Protein AF-T0ZXB7-F1 (afdb_monomer_lite)

pLDDT: mean 92.81, std 9.89, range [49.56, 98.31]

Radius of gyration: 13.28 Å; chains: 1; bounding box: 31×20×37 Å

InterPro domains:
  IPR013830 SGNH hydrolase-type esterase domain [PF13472] (9-84)
  IPR036514 SGNH hydrolase superfamily [G3DSA:3.40.50.1110] (1-85)

Organism: NCBI:txid410659

Sequence (85 aa):
MAWRVCQNLLARDKPALVIIELGANDGLRGLPLSEIERNLQRMIVRSRETGAKVLLLGIELPVNYGAQYRAGLQAIYARLARRYR

Foldseek 3Di:
DVVVVLLVCCVVVLDQEDEDPDDQVVLVVVHPLVVSLVVVLVSLVSNVVSVHHYHYDADADDPVSDPVSRVSSNVSSVVSVVVRD

Secondary structure (DSSP, 8-state):
-HHHHHHHHHHHH--SEEEE---HHHHHTT--HHHHHHHHHHHHHHHHHTT-EEEEPP----GGG-HHHHHHHHHHHHHHHHHT-

Structure (mmCIF, N/CA/C/O backbone):
data_AF-T0ZXB7-F1
#
_entry.id   AF-T0ZXB7-F1
#
loop_
_atom_site.group_PDB
_atom_site.id
_atom_site.type_symbol
_atom_site.label_atom_id
_atom_site.label_alt_id
_atom_site.label_comp_id
_atom_site.label_asym_id
_atom_site.label_entity_id
_atom_site.label_seq_id
_atom_site.pdbx_PDB_ins_code
_atom_site.Cartn_x
_atom_site.Cartn_y
_atom_site.Cartn_z
_atom_site.occupancy
_atom_site.B_iso_or_equiv
_atom_site.auth_seq_id
_atom_site.auth_comp_id
_atom_site.auth_asym_id
_atom_site.auth_atom_id
_atom_site.pdbx_PDB_model_num
ATOM 1 N N . MET A 1 1 ? -8.822 11.902 -3.190 1.00 49.56 1 MET A N 1
ATOM 2 C CA . MET A 1 1 ? -10.281 11.665 -3.100 1.00 49.56 1 MET A CA 1
ATOM 3 C C . MET A 1 1 ? -10.628 10.395 -2.311 1.00 49.56 1 MET A C 1
ATOM 5 O O . MET A 1 1 ? -11.434 10.499 -1.400 1.00 49.56 1 MET A O 1
ATOM 9 N N . ALA A 1 2 ? -9.978 9.243 -2.547 1.00 57.28 2 ALA A N 1
ATOM 10 C CA . ALA A 1 2 ? -10.271 7.977 -1.841 1.00 57.28 2 ALA A CA 1
ATOM 11 C C . ALA A 1 2 ? -10.054 7.994 -0.306 1.00 57.28 2 ALA A C 1
ATOM 13 O O . ALA A 1 2 ? -10.749 7.309 0.439 1.00 57.28 2 ALA A O 1
ATOM 14 N N . TRP A 1 3 ? -9.129 8.817 0.196 1.00 55.97 3 TRP A N 1
ATOM 15 C CA . TRP A 1 3 ? -8.767 8.841 1.620 1.00 55.97 3 TRP A CA 1
ATOM 16 C C . TRP A 1 3 ? -9.867 9.393 2.543 1.00 55.97 3 TRP A C 1
ATOM 18 O O . TRP A 1 3 ? -10.039 8.887 3.649 1.00 55.97 3 TRP A O 1
ATOM 28 N N . ARG A 1 4 ? -10.645 10.388 2.088 1.00 60.47 4 ARG A N 1
ATOM 29 C CA . ARG A 1 4 ? -11.774 10.943 2.862 1.00 60.47 4 ARG A CA 1
ATOM 30 C C . ARG A 1 4 ? -12.895 9.923 3.020 1.00 60.47 4 ARG A C 1
ATOM 32 O O . ARG A 1 4 ? -13.535 9.864 4.061 1.00 60.47 4 ARG A O 1
ATOM 39 N N . VAL A 1 5 ? -13.099 9.108 1.987 1.00 61.41 5 VAL A N 1
ATOM 40 C CA . VAL A 1 5 ? -14.109 8.047 1.989 1.00 61.41 5 VAL A CA 1
ATOM 41 C C . VAL A 1 5 ? -13.759 7.001 3.044 1.00 61.41 5 VAL A C 1
ATOM 43 O O . VAL A 1 5 ? -14.599 6.673 3.873 1.00 61.41 5 VAL A O 1
ATOM 46 N N . CYS A 1 6 ? -12.501 6.556 3.083 1.00 71.50 6 CYS A N 1
ATOM 47 C CA . CYS A 1 6 ? -12.060 5.530 4.025 1.00 71.50 6 CYS A CA 1
ATOM 48 C C . CYS A 1 6 ? -12.244 5.954 5.497 1.00 71.50 6 CYS A C 1
ATOM 50 O O . CYS A 1 6 ? -12.741 5.174 6.298 1.00 71.50 6 CYS A O 1
ATOM 52 N N . GLN A 1 7 ? -11.947 7.211 5.851 1.00 79.12 7 GLN A N 1
ATOM 53 C CA . GLN A 1 7 ? -12.134 7.701 7.227 1.00 79.12 7 GLN A CA 1
ATOM 54 C C . GLN A 1 7 ? -13.595 7.655 7.688 1.00 79.12 7 GLN A C 1
ATOM 56 O O . GLN A 1 7 ? -13.879 7.188 8.790 1.00 79.12 7 GLN A O 1
ATOM 61 N N . ASN A 1 8 ? -14.522 8.095 6.835 1.00 86.31 8 ASN A N 1
ATOM 62 C CA . ASN A 1 8 ? -15.945 8.075 7.167 1.00 86.31 8 ASN A CA 1
ATOM 63 C C . ASN A 1 8 ? -16.472 6.641 7.318 1.00 86.31 8 ASN A C 1
ATOM 65 O O . ASN A 1 8 ? -17.267 6.379 8.217 1.00 86.31 8 ASN A O 1
ATOM 69 N N . LEU A 1 9 ? -16.009 5.712 6.474 1.00 88.56 9 LEU A N 1
ATOM 70 C CA . LEU A 1 9 ? -16.382 4.296 6.554 1.00 88.56 9 LEU A CA 1
ATOM 71 C C . LEU A 1 9 ? -15.875 3.649 7.847 1.00 88.56 9 LEU A C 1
ATOM 73 O O . LEU A 1 9 ? -16.642 2.999 8.549 1.00 88.56 9 LEU A O 1
ATOM 77 N N . LEU A 1 10 ? -14.610 3.881 8.205 1.00 91.69 10 LEU A N 1
ATOM 78 C CA . LEU A 1 10 ? -14.021 3.339 9.431 1.00 91.69 10 LEU A CA 1
ATOM 79 C C . LEU A 1 10 ? -14.753 3.828 10.689 1.00 91.69 10 LEU A C 1
ATOM 81 O O . LEU A 1 10 ? -15.026 3.035 11.589 1.00 91.69 10 LEU A O 1
ATOM 85 N N . ALA A 1 11 ? -15.101 5.118 10.744 1.00 88.56 11 ALA A N 1
ATOM 86 C CA . ALA A 1 11 ? -15.805 5.700 11.885 1.00 88.56 11 ALA A CA 1
ATOM 87 C C . ALA A 1 11 ? -17.252 5.193 12.015 1.00 88.56 11 ALA A C 1
ATOM 89 O O . ALA A 1 11 ? -17.718 4.946 13.129 1.00 88.56 11 ALA A O 1
ATOM 90 N N . ARG A 1 12 ? -17.955 5.043 10.884 1.00 91.38 12 ARG A N 1
ATOM 91 C CA . ARG A 1 12 ? -19.358 4.613 10.847 1.00 91.38 12 ARG A CA 1
ATOM 92 C C . ARG A 1 12 ? -19.510 3.120 11.125 1.00 91.38 12 ARG A C 1
ATOM 94 O O . ARG A 1 12 ? -20.329 2.745 11.956 1.00 91.38 12 ARG A O 1
ATOM 101 N N . ASP A 1 13 ? -18.723 2.293 10.440 1.00 92.56 13 ASP A N 1
ATOM 102 C CA . ASP A 1 13 ? -18.965 0.849 10.364 1.00 92.56 13 ASP A CA 1
ATOM 103 C C . ASP A 1 13 ? -18.131 0.051 11.379 1.00 92.56 13 ASP A C 1
ATOM 105 O O . ASP A 1 13 ? -18.456 -1.100 11.658 1.00 92.56 13 ASP A O 1
ATOM 109 N N . LYS A 1 14 ? -17.070 0.654 11.946 1.00 91.62 14 LYS A N 1
ATOM 110 C CA . LYS A 1 14 ? -16.165 0.050 12.947 1.00 91.62 14 LYS A CA 1
ATOM 111 C C . LYS A 1 14 ? -15.797 -1.409 12.617 1.00 91.62 14 LYS A C 1
ATOM 113 O O . LYS A 1 14 ? -16.047 -2.314 13.416 1.00 91.62 14 LYS A O 1
ATOM 118 N N . PRO A 1 15 ? -15.236 -1.663 11.425 1.00 95.50 15 PRO A N 1
ATOM 119 C CA . PRO A 1 15 ? -15.037 -3.021 10.947 1.00 95.50 15 PRO A CA 1
ATOM 120 C C . PRO A 1 15 ? -14.000 -3.775 11.787 1.00 95.50 15 PRO A C 1
ATOM 122 O O . PRO A 1 15 ? -12.980 -3.220 12.187 1.00 95.50 15 PRO A O 1
ATOM 125 N N . ALA A 1 16 ? -14.209 -5.080 11.969 1.00 96.81 16 ALA A N 1
ATOM 126 C CA . ALA A 1 16 ? -13.195 -5.963 12.551 1.00 96.81 16 ALA A CA 1
ATOM 127 C C . ALA A 1 16 ? -12.060 -6.296 11.559 1.00 96.81 16 ALA A C 1
ATOM 129 O O . ALA A 1 16 ? -10.951 -6.642 11.973 1.00 96.81 16 ALA A O 1
ATOM 130 N N . LEU A 1 17 ? -12.331 -6.196 10.252 1.00 96.69 17 LEU A N 1
ATOM 131 C CA . LEU A 1 17 ? -11.392 -6.467 9.165 1.00 96.69 17 LEU A CA 1
ATOM 132 C C . LEU A 1 17 ? -11.561 -5.437 8.044 1.00 96.69 17 LEU A C 1
ATOM 134 O O . LEU A 1 17 ? -12.672 -5.200 7.576 1.00 96.69 17 LEU A O 1
ATOM 138 N N . VAL A 1 18 ? -10.445 -4.893 7.569 1.00 96.62 18 VAL A N 1
ATOM 139 C CA . VAL A 1 18 ? -10.363 -4.066 6.363 1.00 96.62 18 VAL A CA 1
ATOM 140 C C . VAL A 1 18 ? -9.514 -4.790 5.328 1.00 96.62 18 VAL A C 1
ATOM 142 O O . VAL A 1 18 ? -8.374 -5.164 5.603 1.00 96.62 18 VAL A O 1
ATOM 145 N N . ILE A 1 19 ? -10.059 -4.968 4.128 1.00 96.81 19 ILE A N 1
ATOM 146 C CA . ILE A 1 19 ? -9.335 -5.521 2.982 1.00 96.81 19 ILE A CA 1
ATOM 147 C C . ILE A 1 19 ? -8.955 -4.358 2.067 1.00 96.81 19 ILE A C 1
ATOM 149 O O . ILE A 1 19 ? -9.824 -3.615 1.614 1.00 96.81 19 ILE A O 1
ATOM 153 N N . ILE A 1 20 ? -7.660 -4.179 1.819 1.00 95.69 20 ILE A N 1
ATOM 154 C CA . ILE A 1 20 ? -7.131 -3.127 0.949 1.00 95.69 20 ILE A CA 1
ATOM 155 C C . ILE A 1 20 ? -6.682 -3.766 -0.364 1.00 95.69 20 ILE A C 1
ATOM 157 O O . ILE A 1 20 ? -5.698 -4.501 -0.390 1.00 95.69 20 ILE A O 1
ATOM 161 N N . GLU A 1 21 ? -7.390 -3.438 -1.442 1.00 95.12 21 GLU A N 1
ATOM 162 C CA . GLU A 1 21 ? -7.093 -3.814 -2.831 1.00 95.12 21 GLU A CA 1
ATOM 163 C C . GLU A 1 21 ? -6.997 -2.511 -3.642 1.00 95.12 21 GLU A C 1
ATOM 165 O O . GLU A 1 21 ? -7.925 -2.071 -4.311 1.00 95.12 21 GLU A O 1
ATOM 170 N N . LEU A 1 22 ? -5.916 -1.764 -3.417 1.00 95.06 22 LEU A N 1
ATOM 171 C CA . LEU A 1 22 ? -5.687 -0.448 -4.015 1.00 95.06 22 LEU A CA 1
ATOM 172 C C . LEU A 1 22 ? -4.238 -0.335 -4.471 1.00 95.06 22 LEU A C 1
ATOM 174 O O . LEU A 1 22 ? -3.368 -1.025 -3.957 1.00 95.06 22 LEU A O 1
ATOM 178 N N . GLY A 1 23 ? -3.989 0.589 -5.400 1.00 93.56 23 GLY A N 1
ATOM 179 C CA . GLY A 1 23 ? -2.665 0.859 -5.969 1.00 93.56 23 GLY A CA 1
ATOM 180 C C . GLY A 1 23 ? -2.556 0.519 -7.456 1.00 93.56 23 GLY A C 1
ATOM 181 O O . GLY A 1 23 ? -1.618 0.975 -8.103 1.00 93.56 23 GLY A O 1
ATOM 182 N N . ALA A 1 24 ? -3.531 -0.196 -8.035 1.00 94.25 24 ALA A N 1
ATOM 183 C CA . ALA A 1 24 ? -3.521 -0.539 -9.462 1.00 94.25 24 ALA A CA 1
ATOM 184 C C . ALA A 1 24 ? -3.642 0.693 -10.338 1.00 94.25 24 ALA A C 1
ATOM 186 O O . ALA A 1 24 ? -2.817 0.916 -11.215 1.00 94.25 24 ALA A O 1
ATOM 187 N N . ASN A 1 25 ? -4.596 1.561 -10.023 1.00 95.50 25 ASN A N 1
ATOM 188 C CA . ASN A 1 25 ? -4.762 2.809 -10.753 1.00 95.50 25 ASN A CA 1
ATOM 189 C C . ASN A 1 25 ? -3.557 3.750 -10.602 1.00 95.50 25 ASN A C 1
ATOM 191 O O . ASN A 1 25 ? -3.262 4.510 -11.517 1.00 95.50 25 ASN A O 1
ATOM 195 N N . ASP A 1 26 ? -2.864 3.709 -9.465 1.00 95.38 26 ASP A N 1
ATOM 196 C CA . ASP A 1 26 ? -1.676 4.533 -9.226 1.00 95.38 26 ASP A CA 1
ATOM 197 C C . ASP A 1 26 ? -0.477 3.997 -10.022 1.00 95.38 26 ASP A C 1
ATOM 199 O O . ASP A 1 26 ? 0.234 4.764 -10.671 1.00 95.38 26 ASP A O 1
ATOM 203 N N . GLY A 1 27 ? -0.316 2.669 -10.039 1.00 94.94 27 GLY A N 1
ATOM 204 C CA . GLY A 1 27 ? 0.677 1.972 -10.848 1.00 94.94 27 GLY A CA 1
ATOM 205 C C . GLY A 1 27 ? 0.457 2.162 -12.350 1.00 94.94 27 GLY A C 1
ATOM 206 O O . GLY A 1 27 ? 1.390 2.494 -13.075 1.00 94.94 27 GLY A O 1
ATOM 207 N N . LEU A 1 28 ? -0.788 2.042 -12.820 1.00 96.25 28 LEU A N 1
ATOM 208 C CA . LEU A 1 28 ? -1.155 2.261 -14.224 1.00 96.25 28 LEU A CA 1
ATOM 209 C C . LEU A 1 28 ? -0.957 3.716 -14.675 1.00 96.25 28 LEU A C 1
ATOM 211 O O . LEU A 1 28 ? -0.725 3.955 -15.859 1.00 96.25 28 LEU A O 1
ATOM 215 N N . ARG A 1 29 ? -1.016 4.678 -13.743 1.00 95.62 29 ARG A N 1
ATOM 216 C CA . ARG A 1 29 ? -0.687 6.095 -13.978 1.00 95.62 29 ARG A CA 1
ATOM 217 C C . ARG A 1 29 ? 0.808 6.402 -13.878 1.00 95.62 29 ARG A C 1
ATOM 219 O O . ARG A 1 29 ? 1.195 7.539 -14.127 1.00 95.62 29 ARG A O 1
ATOM 226 N N . GLY A 1 30 ? 1.637 5.428 -13.501 1.00 94.94 30 GLY A N 1
ATOM 227 C CA . GLY A 1 30 ? 3.079 5.614 -13.365 1.00 94.94 30 GLY A CA 1
ATOM 228 C C . GLY A 1 30 ? 3.475 6.525 -12.202 1.00 94.94 30 GLY A C 1
ATOM 229 O O . GLY A 1 30 ? 4.504 7.195 -12.281 1.00 94.94 30 GLY A O 1
ATOM 230 N N . LEU A 1 31 ? 2.681 6.583 -11.125 1.00 97.31 31 LEU A N 1
ATOM 231 C CA . LEU A 1 31 ? 3.048 7.386 -9.956 1.00 97.31 31 LEU A CA 1
ATOM 232 C C . LEU A 1 31 ? 4.368 6.897 -9.335 1.00 97.31 31 LEU A C 1
ATOM 234 O O . LEU A 1 31 ? 4.678 5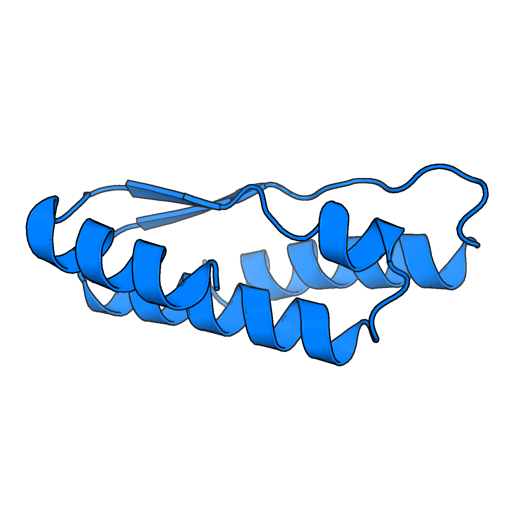.701 -9.399 1.00 97.31 31 LEU A O 1
ATOM 238 N N . PRO A 1 32 ? 5.145 7.775 -8.675 1.00 97.88 32 PRO A N 1
ATOM 239 C CA . PRO A 1 32 ? 6.355 7.356 -7.982 1.00 97.88 32 PRO A CA 1
ATOM 240 C C . PRO A 1 32 ? 6.060 6.252 -6.960 1.00 97.88 32 PRO A C 1
ATOM 242 O O . PRO A 1 32 ? 5.167 6.387 -6.123 1.00 97.88 32 PRO A O 1
ATOM 245 N N . LEU A 1 33 ? 6.859 5.181 -6.967 1.00 97.62 33 LEU A N 1
ATOM 246 C CA . LEU A 1 33 ? 6.701 4.042 -6.051 1.00 97.62 33 LEU A CA 1
ATOM 247 C C . LEU A 1 33 ? 6.647 4.469 -4.575 1.00 97.62 33 LEU A C 1
ATOM 249 O O . LEU A 1 33 ? 5.857 3.945 -3.792 1.00 97.62 33 LEU A O 1
ATOM 253 N N . SER A 1 34 ? 7.439 5.477 -4.202 1.00 97.81 34 SER A N 1
ATOM 254 C CA . SER A 1 34 ? 7.441 6.014 -2.840 1.00 97.81 34 SER A CA 1
ATOM 255 C C . SER A 1 34 ? 6.104 6.658 -2.452 1.00 97.81 34 SER A C 1
ATOM 257 O O . SER A 1 34 ? 5.722 6.630 -1.285 1.00 97.81 34 SER A O 1
ATOM 259 N N . GLU A 1 35 ? 5.372 7.230 -3.409 1.00 97.62 35 GLU A N 1
ATOM 260 C CA . GLU A 1 35 ? 4.048 7.802 -3.172 1.00 97.62 35 GLU A CA 1
ATOM 261 C C . GLU A 1 35 ? 2.996 6.718 -2.972 1.00 97.62 35 GLU A C 1
ATOM 263 O O . GLU A 1 35 ? 2.231 6.788 -2.009 1.00 97.62 35 GLU A O 1
ATOM 268 N N . ILE A 1 36 ? 3.023 5.682 -3.813 1.00 97.00 36 ILE A N 1
ATOM 269 C CA . ILE A 1 36 ? 2.148 4.512 -3.683 1.00 97.00 36 ILE A CA 1
ATOM 270 C C . ILE A 1 36 ? 2.343 3.864 -2.307 1.00 97.00 36 ILE A C 1
ATOM 272 O O . ILE A 1 36 ? 1.373 3.638 -1.582 1.00 97.00 36 ILE A O 1
ATOM 276 N N . GLU A 1 37 ? 3.595 3.650 -1.891 1.00 97.75 37 GLU A N 1
ATOM 277 C CA . GLU A 1 37 ? 3.910 3.105 -0.567 1.00 97.75 37 GLU A CA 1
ATOM 278 C C . GLU A 1 37 ? 3.369 3.981 0.565 1.00 97.75 37 GLU A C 1
ATOM 280 O O . GLU A 1 37 ? 2.710 3.471 1.472 1.00 97.75 37 GLU A O 1
ATOM 285 N N . ARG A 1 38 ? 3.593 5.303 0.513 1.00 97.56 38 ARG A N 1
ATOM 286 C CA . ARG A 1 38 ? 3.065 6.233 1.525 1.00 97.56 38 ARG A CA 1
ATOM 287 C C . ARG A 1 38 ? 1.539 6.203 1.586 1.00 97.56 38 ARG A C 1
ATOM 289 O O . ARG A 1 38 ? 0.971 6.300 2.674 1.00 97.56 38 ARG A O 1
ATOM 296 N N . ASN A 1 39 ? 0.860 6.089 0.448 1.00 95.75 39 ASN A N 1
ATOM 297 C CA . ASN A 1 39 ? -0.600 6.030 0.390 1.00 95.75 39 ASN A CA 1
ATOM 298 C C . ASN A 1 39 ? -1.131 4.751 1.041 1.00 95.75 39 ASN A C 1
ATOM 300 O O . ASN A 1 39 ? -1.967 4.832 1.944 1.00 95.75 39 ASN A O 1
ATOM 304 N N . LEU A 1 40 ? -0.596 3.594 0.647 1.00 96.56 40 LEU A N 1
ATOM 305 C CA . LEU A 1 40 ? -0.950 2.298 1.225 1.00 96.56 40 LEU A CA 1
ATOM 306 C C . LEU A 1 40 ? -0.661 2.256 2.728 1.00 96.56 40 LEU A C 1
ATOM 308 O O . LEU A 1 40 ? -1.541 1.907 3.514 1.00 96.56 40 LEU A O 1
ATOM 312 N N . GLN A 1 41 ? 0.527 2.702 3.145 1.00 97.38 41 GLN A N 1
ATOM 313 C CA . GLN A 1 41 ? 0.910 2.765 4.554 1.00 97.38 41 GLN A CA 1
ATOM 314 C C . GLN A 1 41 ? -0.088 3.579 5.381 1.00 97.38 41 GLN A C 1
ATOM 316 O O . GLN A 1 41 ? -0.514 3.132 6.445 1.00 97.38 41 GLN A O 1
ATOM 321 N N . ARG A 1 42 ? -0.494 4.760 4.898 1.00 95.50 42 ARG A N 1
ATOM 322 C CA . ARG A 1 42 ? -1.473 5.594 5.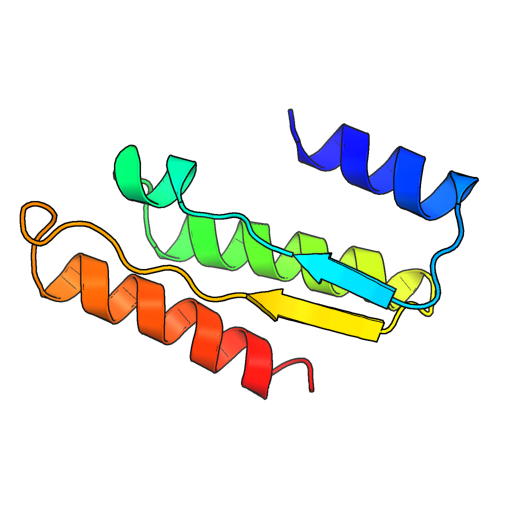608 1.00 95.50 42 ARG A CA 1
ATOM 323 C C . ARG A 1 42 ? -2.808 4.876 5.784 1.00 95.50 42 ARG A C 1
ATOM 325 O O . ARG A 1 42 ? -3.379 4.952 6.865 1.00 95.50 42 ARG A O 1
ATOM 332 N N . MET A 1 43 ? -3.292 4.166 4.767 1.00 94.88 43 MET A N 1
ATOM 333 C CA . MET A 1 43 ? -4.556 3.423 4.861 1.00 94.88 43 MET A CA 1
ATOM 334 C C . MET A 1 43 ? -4.470 2.262 5.856 1.00 94.88 43 MET A C 1
ATOM 336 O O . MET A 1 43 ? -5.393 2.077 6.650 1.00 94.88 43 MET A O 1
ATOM 340 N N . ILE A 1 44 ? -3.349 1.535 5.871 1.00 96.50 44 ILE A N 1
ATOM 341 C CA . ILE A 1 44 ? -3.096 0.458 6.839 1.00 96.50 44 ILE A CA 1
ATOM 342 C C . ILE A 1 44 ? -3.101 1.012 8.267 1.00 96.50 44 ILE A C 1
ATOM 344 O O . ILE A 1 44 ? -3.825 0.502 9.118 1.00 96.50 44 ILE A O 1
ATOM 348 N N . VAL A 1 45 ? -2.333 2.076 8.525 1.00 96.12 45 VAL A N 1
ATOM 349 C CA . VAL A 1 45 ? -2.230 2.687 9.860 1.00 96.12 45 VAL A CA 1
ATOM 350 C C . VAL A 1 45 ? -3.595 3.171 10.343 1.00 96.12 45 VAL A C 1
ATOM 352 O O . VAL A 1 45 ? -4.023 2.779 11.422 1.00 96.12 45 VAL A O 1
ATOM 355 N N . ARG A 1 46 ? -4.322 3.935 9.519 1.00 93.81 46 ARG A N 1
ATOM 356 C CA . ARG A 1 46 ? -5.654 4.449 9.877 1.00 93.81 46 ARG A CA 1
ATOM 357 C C . ARG A 1 46 ? -6.661 3.342 10.173 1.00 93.81 46 ARG A C 1
ATOM 359 O O . ARG A 1 46 ? -7.454 3.479 11.093 1.00 93.81 46 ARG A O 1
ATOM 366 N N . SER A 1 47 ? -6.621 2.249 9.417 1.00 94.94 47 SER A N 1
ATOM 367 C CA . SER A 1 47 ? -7.504 1.102 9.654 1.00 94.94 47 SER A CA 1
ATOM 368 C C . SER A 1 47 ? -7.175 0.402 10.977 1.00 94.94 47 SER A C 1
ATOM 370 O O . SER A 1 47 ? -8.069 0.032 11.729 1.00 94.94 47 SER A O 1
ATOM 372 N N . ARG A 1 48 ? -5.886 0.262 11.311 1.00 94.50 48 ARG A N 1
ATOM 373 C CA . ARG A 1 48 ? -5.456 -0.346 12.581 1.00 94.50 48 ARG A CA 1
ATOM 374 C C . ARG A 1 48 ? -5.740 0.543 13.791 1.00 94.50 48 ARG A C 1
ATOM 376 O O . ARG A 1 48 ? -6.044 0.015 14.854 1.00 94.50 48 ARG A O 1
ATOM 383 N N . GLU A 1 49 ? -5.684 1.867 13.635 1.00 94.00 49 GLU A N 1
ATOM 384 C CA . GLU A 1 49 ? -6.050 2.834 14.685 1.00 94.00 49 GLU A CA 1
ATOM 385 C C . GLU A 1 49 ? -7.497 2.652 15.174 1.00 94.00 49 GLU A C 1
ATOM 387 O O . GLU A 1 49 ? -7.790 2.961 16.325 1.00 94.00 49 GLU A O 1
ATOM 392 N N . THR A 1 50 ? -8.397 2.103 14.349 1.00 93.06 50 THR A N 1
ATOM 393 C CA . THR A 1 50 ? -9.780 1.804 14.759 1.00 93.06 50 THR A CA 1
ATOM 394 C C . THR A 1 50 ? -9.953 0.414 15.377 1.00 93.06 50 THR A C 1
ATOM 396 O O . THR A 1 50 ? -11.081 0.004 15.637 1.00 93.06 50 THR A O 1
ATOM 399 N N . GLY A 1 51 ? -8.864 -0.334 15.579 1.00 93.81 51 GLY A N 1
ATOM 400 C CA . GLY A 1 51 ? -8.882 -1.711 16.079 1.00 93.81 51 GLY A CA 1
ATOM 401 C C . GLY A 1 51 ? -9.130 -2.779 15.007 1.00 93.81 51 GLY A C 1
ATOM 402 O O . GLY A 1 51 ? -9.214 -3.961 15.342 1.00 93.81 51 GLY A O 1
ATOM 403 N N . ALA A 1 52 ? -9.223 -2.403 13.727 1.00 96.31 52 ALA A N 1
ATOM 404 C CA . ALA A 1 52 ? -9.446 -3.362 12.652 1.00 96.31 52 ALA A CA 1
ATOM 405 C C . ALA A 1 52 ? -8.167 -4.144 12.315 1.00 96.31 52 ALA A C 1
ATOM 407 O O . ALA A 1 52 ? -7.062 -3.592 12.260 1.00 96.31 52 ALA A O 1
ATOM 408 N N . LYS A 1 53 ? -8.321 -5.431 11.992 1.00 97.12 53 LYS A N 1
ATOM 409 C CA . LYS A 1 53 ? -7.289 -6.186 11.269 1.00 97.12 53 LYS A CA 1
ATOM 410 C C . LYS A 1 53 ? -7.225 -5.692 9.826 1.00 97.12 53 LYS A C 1
ATOM 412 O O . LYS A 1 53 ? -8.232 -5.252 9.277 1.00 97.12 53 LYS A O 1
ATOM 417 N N . VAL A 1 54 ? -6.058 -5.794 9.195 1.00 97.56 54 VAL A N 1
ATOM 418 C CA . VAL A 1 54 ? -5.874 -5.378 7.798 1.00 97.56 54 VAL A CA 1
ATOM 419 C C . VAL A 1 54 ? -5.355 -6.542 6.967 1.00 97.56 54 VAL A C 1
ATOM 421 O O . VAL A 1 54 ? -4.331 -7.131 7.303 1.00 97.56 54 VAL A O 1
ATOM 424 N N . LEU A 1 55 ? -6.043 -6.836 5.867 1.00 97.88 55 LEU A N 1
ATOM 425 C CA . LEU A 1 55 ? -5.570 -7.714 4.803 1.00 97.88 55 LEU A CA 1
ATOM 426 C C . LEU A 1 55 ? -5.187 -6.850 3.601 1.00 97.88 55 LEU A C 1
ATOM 428 O O . LEU A 1 55 ? -6.035 -6.172 3.027 1.00 97.88 55 LEU A O 1
ATOM 432 N N . LEU A 1 56 ? -3.910 -6.865 3.229 1.00 97.62 56 LEU A N 1
ATOM 433 C CA . LEU A 1 56 ? -3.410 -6.152 2.058 1.00 97.62 56 LEU A CA 1
ATOM 434 C C . LEU A 1 56 ? -3.286 -7.123 0.883 1.00 97.62 56 LEU A C 1
ATOM 436 O O . LEU A 1 56 ? -2.525 -8.087 0.960 1.00 97.62 56 LEU A O 1
ATOM 440 N N . LEU A 1 57 ? -4.007 -6.845 -0.199 1.00 97.00 57 LEU A N 1
ATOM 441 C CA . LEU A 1 57 ? -3.929 -7.599 -1.442 1.00 97.00 57 LEU A CA 1
ATOM 442 C C . LEU A 1 57 ? -2.933 -6.915 -2.380 1.00 97.00 57 LEU A C 1
ATOM 444 O O . LEU A 1 57 ? -3.048 -5.726 -2.675 1.00 97.00 57 LEU A O 1
ATOM 448 N N . GLY A 1 58 ? -1.911 -7.666 -2.788 1.00 94.94 58 GLY A N 1
ATOM 449 C CA . GLY A 1 58 ? -0.932 -7.206 -3.763 1.00 94.94 58 GLY A CA 1
ATOM 450 C C . GLY A 1 58 ? -1.485 -7.267 -5.179 1.00 94.94 58 GLY A C 1
ATOM 451 O O . GLY A 1 58 ? -2.309 -8.121 -5.493 1.00 94.94 58 GLY A O 1
ATOM 452 N N . ILE A 1 59 ? -0.978 -6.388 -6.036 1.00 93.25 59 ILE A N 1
ATOM 453 C CA . ILE A 1 59 ? -1.338 -6.341 -7.454 1.00 93.25 59 ILE A CA 1
ATOM 4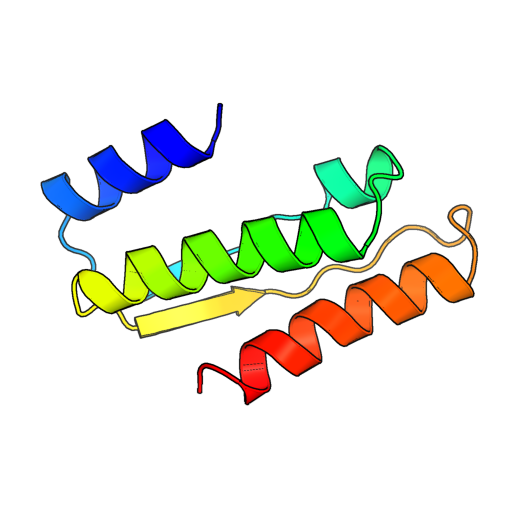54 C C . ILE A 1 59 ? -0.127 -6.635 -8.330 1.00 93.25 59 ILE A C 1
ATOM 456 O O . ILE A 1 59 ? 1.024 -6.424 -7.930 1.00 93.25 59 ILE A O 1
ATOM 460 N N . GLU A 1 60 ? -0.401 -7.014 -9.571 1.00 93.00 60 GLU A N 1
ATOM 461 C CA . GLU A 1 60 ? 0.599 -7.121 -10.620 1.00 93.00 60 GLU A CA 1
ATOM 462 C C . GLU A 1 60 ? 0.228 -6.220 -11.798 1.00 93.00 60 GLU A C 1
ATOM 464 O O . GLU A 1 60 ? -0.922 -6.179 -12.231 1.00 93.00 60 GLU A O 1
ATOM 469 N N . LEU A 1 61 ? 1.210 -5.469 -12.303 1.00 95.44 61 LEU A N 1
ATOM 470 C CA . LEU A 1 61 ? 1.016 -4.628 -13.479 1.00 95.44 61 LEU A CA 1
ATOM 471 C C . LEU A 1 61 ? 1.329 -5.392 -14.771 1.00 95.44 61 LEU A C 1
ATOM 473 O O . LEU A 1 61 ? 2.214 -6.258 -14.770 1.00 95.44 61 LEU A O 1
ATOM 477 N N . PRO A 1 62 ? 0.684 -5.008 -15.887 1.00 95.06 62 PRO A N 1
ATOM 478 C CA . PRO A 1 62 ? 0.984 -5.548 -17.206 1.00 95.06 62 PRO A CA 1
ATOM 479 C C . PRO A 1 62 ? 2.462 -5.394 -17.601 1.00 95.06 62 PRO A C 1
ATOM 481 O O . PRO A 1 62 ? 3.167 -4.477 -17.168 1.00 95.06 62 PRO A O 1
ATOM 484 N N . VAL A 1 63 ? 2.943 -6.292 -18.465 1.00 94.62 63 VAL A N 1
ATOM 485 C CA . VAL A 1 63 ? 4.373 -6.416 -18.807 1.00 94.62 63 VAL A CA 1
ATOM 486 C C . VAL A 1 63 ? 4.979 -5.175 -19.482 1.00 94.62 63 VAL A C 1
ATOM 488 O O . VAL A 1 63 ? 6.192 -4.990 -19.415 1.00 94.62 63 VAL A O 1
ATOM 491 N N . ASN A 1 64 ? 4.161 -4.293 -20.062 1.00 95.56 64 ASN A N 1
ATOM 492 C CA . ASN A 1 64 ? 4.585 -3.065 -20.742 1.00 95.56 64 ASN A CA 1
ATOM 493 C C . ASN A 1 64 ? 4.998 -1.913 -19.799 1.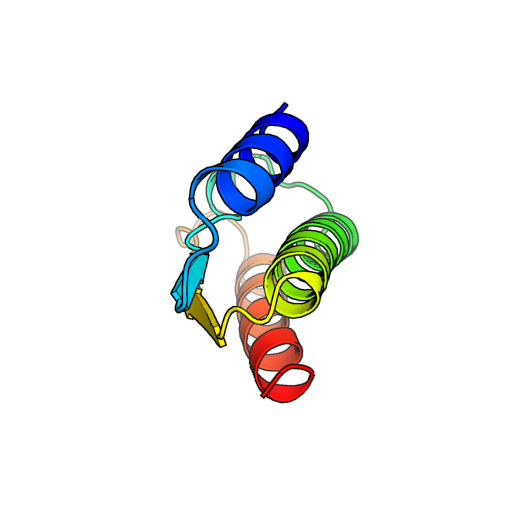00 95.56 64 ASN A C 1
ATOM 495 O O . ASN A 1 64 ? 5.450 -0.883 -20.284 1.00 95.56 64 ASN A O 1
ATOM 499 N N . TYR A 1 65 ? 4.896 -2.074 -18.474 1.00 93.12 65 TYR A N 1
ATOM 500 C CA . TYR A 1 65 ? 5.256 -1.041 -17.483 1.00 93.12 65 TYR A CA 1
ATOM 501 C C . TYR A 1 65 ? 6.714 -1.107 -16.986 1.00 93.12 65 TYR A C 1
ATOM 503 O O . TYR A 1 65 ? 7.094 -0.393 -16.060 1.00 93.12 65 TYR A O 1
ATOM 511 N N . GLY A 1 66 ? 7.546 -1.955 -17.596 1.00 95.75 66 GLY A N 1
ATOM 512 C CA . GLY A 1 66 ? 8.960 -2.111 -17.249 1.00 95.75 66 GLY A CA 1
ATOM 513 C C . GLY A 1 66 ? 9.195 -2.978 -16.006 1.00 95.75 66 GLY A C 1
ATOM 514 O O . GLY A 1 66 ? 8.491 -2.897 -14.998 1.00 95.75 66 GLY A O 1
ATOM 515 N N . ALA A 1 67 ? 10.218 -3.835 -16.065 1.00 96.75 67 ALA A N 1
ATOM 516 C CA . ALA A 1 67 ? 10.476 -4.837 -15.027 1.00 96.75 67 ALA A CA 1
ATOM 517 C C . ALA A 1 67 ? 10.793 -4.220 -13.653 1.00 96.75 67 ALA A C 1
ATOM 519 O O . ALA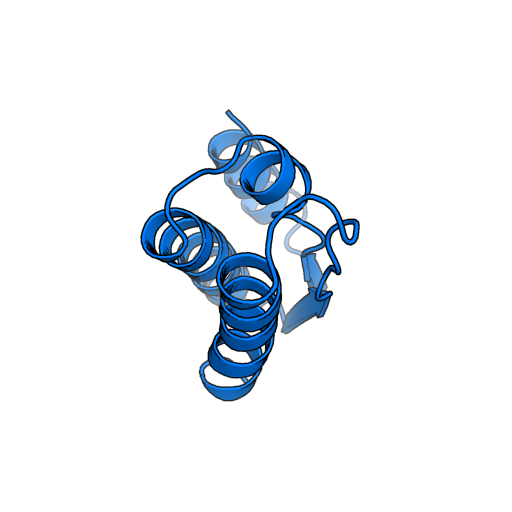 A 1 67 ? 10.298 -4.698 -12.635 1.00 96.75 67 ALA A O 1
ATOM 520 N N . GLN A 1 68 ? 11.571 -3.133 -13.620 1.00 97.50 68 GLN A N 1
ATOM 521 C CA . GLN A 1 68 ? 11.964 -2.472 -12.371 1.00 97.50 68 GLN A CA 1
ATOM 522 C C . GLN A 1 68 ? 10.767 -1.866 -11.633 1.00 97.50 68 GLN A C 1
ATOM 524 O O . GLN A 1 68 ? 10.643 -2.029 -10.420 1.00 97.50 68 GLN A O 1
ATOM 529 N N . TYR A 1 69 ? 9.860 -1.205 -12.357 1.00 97.69 69 TYR A N 1
ATOM 530 C CA . TYR A 1 69 ? 8.672 -0.600 -11.760 1.00 97.69 69 TYR A CA 1
ATOM 531 C C . TYR A 1 69 ? 7.708 -1.670 -11.233 1.00 97.69 69 TYR A C 1
ATOM 533 O O . TYR A 1 69 ? 7.258 -1.585 -10.090 1.00 97.69 69 TYR A O 1
ATOM 541 N N . ARG A 1 70 ? 7.476 -2.734 -12.019 1.00 97.75 70 ARG A N 1
ATOM 542 C CA . ARG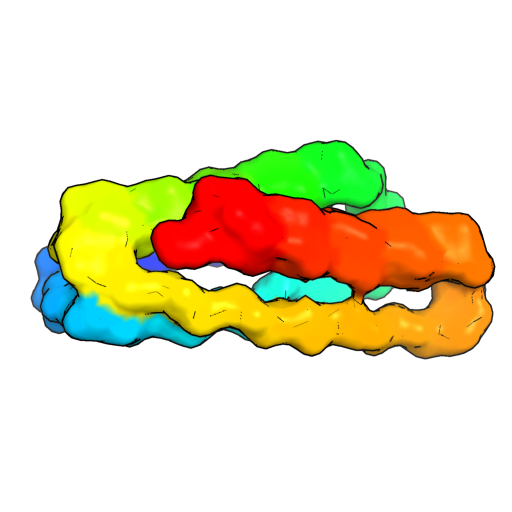 A 1 70 ? 6.679 -3.906 -11.613 1.00 97.75 70 ARG A CA 1
ATOM 543 C C . ARG A 1 70 ? 7.220 -4.559 -10.338 1.00 97.75 70 ARG A C 1
ATOM 545 O O . ARG A 1 70 ? 6.478 -4.715 -9.370 1.00 97.75 70 ARG A O 1
ATOM 552 N N . ALA A 1 71 ? 8.512 -4.888 -10.317 1.00 97.81 71 ALA A N 1
ATOM 553 C CA . ALA A 1 71 ? 9.158 -5.518 -9.167 1.00 97.81 71 ALA A CA 1
ATOM 554 C C . ALA A 1 71 ? 9.166 -4.598 -7.937 1.00 97.81 71 ALA A C 1
ATOM 556 O O . ALA A 1 71 ? 8.906 -5.039 -6.817 1.00 97.81 71 ALA A O 1
ATOM 557 N N . GLY A 1 72 ? 9.416 -3.301 -8.137 1.00 98.00 72 GLY A N 1
ATOM 558 C CA . GLY A 1 72 ? 9.379 -2.310 -7.067 1.00 98.00 72 GLY A CA 1
ATOM 559 C C . GLY A 1 72 ? 7.992 -2.188 -6.433 1.00 98.00 72 GLY A C 1
ATOM 560 O O . GLY A 1 72 ? 7.880 -2.130 -5.207 1.00 98.00 72 GLY A O 1
ATOM 561 N N . LEU A 1 73 ? 6.936 -2.226 -7.247 1.00 97.88 73 LEU A N 1
ATOM 562 C CA . LEU A 1 73 ? 5.559 -2.211 -6.770 1.00 97.88 73 LEU A CA 1
ATOM 563 C C . LEU A 1 73 ? 5.214 -3.479 -5.976 1.00 97.88 73 LEU A C 1
ATOM 565 O O . LEU A 1 73 ? 4.721 -3.373 -4.855 1.00 97.88 73 LEU A O 1
ATOM 569 N N . GLN A 1 74 ? 5.551 -4.667 -6.483 1.00 97.75 74 GLN A N 1
ATOM 570 C CA . GLN A 1 74 ? 5.387 -5.929 -5.745 1.00 97.75 74 GLN A CA 1
ATOM 571 C C . GLN A 1 74 ? 6.129 -5.904 -4.395 1.00 97.75 74 GLN A C 1
ATOM 573 O O . GLN A 1 74 ? 5.586 -6.297 -3.358 1.00 97.75 74 GLN A O 1
ATOM 578 N N . ALA A 1 75 ? 7.355 -5.371 -4.379 1.00 98.19 75 ALA A N 1
ATOM 579 C CA . ALA A 1 75 ? 8.164 -5.258 -3.171 1.00 98.19 75 ALA A CA 1
ATOM 580 C C . ALA A 1 75 ? 7.545 -4.330 -2.110 1.00 98.19 75 ALA A C 1
ATOM 582 O O . ALA A 1 75 ? 7.747 -4.566 -0.915 1.00 98.19 75 ALA A O 1
ATOM 583 N N . ILE A 1 76 ? 6.785 -3.302 -2.510 1.00 98.31 76 ILE A N 1
ATOM 584 C CA . ILE A 1 76 ? 6.041 -2.440 -1.578 1.00 98.31 76 ILE A CA 1
ATOM 585 C C . ILE A 1 76 ? 5.005 -3.258 -0.808 1.00 98.31 76 ILE A C 1
ATOM 587 O O . ILE A 1 76 ? 5.012 -3.218 0.422 1.00 98.31 76 ILE A O 1
ATOM 591 N N . TYR A 1 77 ? 4.164 -4.039 -1.495 1.00 98.19 77 TYR A N 1
ATOM 592 C CA . TYR A 1 77 ? 3.143 -4.861 -0.835 1.00 98.19 77 TYR A CA 1
ATOM 593 C C . TYR A 1 77 ? 3.769 -5.844 0.157 1.00 98.19 77 TYR A C 1
ATOM 595 O O . TYR A 1 77 ? 3.367 -5.890 1.319 1.00 98.19 77 TYR A O 1
ATOM 603 N N . ALA A 1 78 ? 4.824 -6.555 -0.253 1.00 97.88 78 ALA A N 1
ATOM 604 C CA . ALA A 1 78 ? 5.532 -7.492 0.619 1.00 97.88 78 ALA A CA 1
ATOM 605 C C . ALA A 1 78 ? 6.198 -6.803 1.826 1.00 97.88 78 ALA A C 1
ATOM 607 O O . ALA A 1 78 ? 6.268 -7.364 2.924 1.00 97.88 78 ALA A O 1
ATOM 608 N N . ARG A 1 79 ? 6.720 -5.583 1.652 1.00 98.12 79 ARG A N 1
ATOM 609 C CA . ARG A 1 79 ? 7.315 -4.799 2.742 1.00 98.12 79 ARG A CA 1
ATOM 610 C C . ARG A 1 79 ? 6.256 -4.313 3.727 1.00 98.12 79 ARG A C 1
ATOM 612 O O . ARG A 1 79 ? 6.457 -4.464 4.930 1.00 98.12 79 ARG A O 1
ATOM 619 N N . LEU A 1 80 ? 5.138 -3.779 3.244 1.00 98.25 80 LEU A N 1
ATOM 620 C CA . LEU A 1 80 ? 4.048 -3.304 4.096 1.00 98.25 80 LEU A CA 1
ATOM 621 C C . LEU A 1 80 ? 3.379 -4.452 4.858 1.00 98.25 80 LEU A C 1
ATOM 623 O O . LEU A 1 80 ? 3.173 -4.323 6.062 1.00 98.25 80 LEU A O 1
ATOM 627 N N . ALA A 1 81 ? 3.136 -5.593 4.207 1.00 97.12 81 ALA A N 1
ATOM 628 C CA . ALA A 1 81 ? 2.591 -6.784 4.859 1.00 97.12 81 ALA A CA 1
ATOM 629 C C . ALA A 1 81 ? 3.499 -7.298 5.991 1.00 97.12 81 ALA A C 1
ATOM 631 O O . ALA A 1 81 ? 3.012 -7.671 7.053 1.00 97.12 81 ALA A O 1
ATOM 632 N N . ARG A 1 82 ? 4.829 -7.270 5.803 1.00 97.62 82 ARG A N 1
ATOM 633 C CA . ARG A 1 82 ? 5.787 -7.628 6.865 1.00 97.62 82 ARG A CA 1
ATOM 634 C C . ARG A 1 82 ? 5.844 -6.595 7.988 1.00 97.62 82 ARG A C 1
ATOM 636 O O . ARG A 1 82 ? 5.937 -6.976 9.148 1.00 97.62 82 ARG A O 1
ATOM 643 N N . ARG A 1 83 ? 5.806 -5.301 7.652 1.00 97.81 83 ARG A N 1
ATOM 644 C CA . ARG A 1 83 ? 5.872 -4.201 8.629 1.00 97.81 83 ARG A CA 1
ATOM 645 C C . ARG A 1 83 ? 4.645 -4.165 9.541 1.00 97.81 83 ARG A C 1
ATOM 647 O O . ARG A 1 83 ? 4.786 -3.862 10.718 1.00 97.81 83 ARG A O 1
ATOM 654 N N . TYR A 1 84 ? 3.466 -4.453 8.997 1.00 95.75 84 TYR A N 1
ATOM 655 C CA . TYR A 1 84 ? 2.183 -4.368 9.695 1.00 95.75 84 TYR A CA 1
ATOM 656 C C . TYR A 1 84 ? 1.519 -5.737 9.821 1.00 95.75 84 TYR A C 1
ATOM 658 O O . TYR A 1 84 ? 0.330 -5.872 9.528 1.00 95.75 84 TYR A O 1
ATOM 666 N N . ARG A 1 85 ? 2.280 -6.749 10.237 1.00 84.00 85 ARG A N 1
ATOM 667 C CA . ARG A 1 85 ? 1.703 -8.051 10.571 1.00 84.00 85 ARG A CA 1
ATOM 668 C C . ARG A 1 85 ? 0.783 -7.974 11.799 1.00 84.00 85 ARG A C 1
ATOM 670 O O . ARG A 1 85 ? 0.806 -6.951 12.534 1.00 84.00 85 ARG A O 1
#